Protein AF-A0A535KB10-F1 (afdb_monomer_lite)

Secondary structure (DSSP, 8-state):
-HHHHH--HHHHHHHHHHHHHHHHHHGGGPPTT--HHHHHHHHHHHHHHHHHHHHHHHHHHS------TT-------TTHHHHHHHHHHS-HHHHHHHIIIIIS---HHHHHHHHTS-HHHHHHHH--

Foldseek 3Di:
DLCLLQVDPVLSVVLLVVLVVVCVVCVVVDDPPDDPVLVSLLSSLVSSVVSVVVVVVVVVVDPDDPPPPDPDPDDDDPDPVVVSVVLVPDDSLLSQLCCVCVVVVDDLVSSCSSSVHDSVVSVVSPVD

Structure (mmCIF, N/CA/C/O backbone):
data_AF-A0A535KB10-F1
#
_entry.id   AF-A0A535KB10-F1
#
loop_
_atom_site.group_PDB
_atom_site.id
_atom_site.type_symbol
_atom_site.label_atom_id
_atom_site.label_alt_id
_atom_site.label_comp_id
_atom_site.label_asym_id
_atom_site.label_entity_id
_atom_site.label_seq_id
_atom_site.pdbx_PDB_ins_code
_atom_site.Cartn_x
_atom_site.Cartn_y
_atom_site.Cartn_z
_atom_site.occupancy
_atom_site.B_iso_or_equiv
_atom_site.auth_seq_id
_atom_site.auth_comp_id
_atom_site.auth_asym_id
_atom_site.auth_atom_id
_atom_site.pdbx_PDB_model_num
ATOM 1 N N . LEU A 1 1 ? 1.785 -7.940 0.026 1.00 88.12 1 LEU A N 1
ATOM 2 C CA . LEU A 1 1 ? 1.943 -6.496 -0.274 1.00 88.12 1 LEU A CA 1
ATOM 3 C C . LEU A 1 1 ? 3.403 -6.092 -0.481 1.00 88.12 1 LEU A C 1
ATOM 5 O O . LEU A 1 1 ? 3.790 -5.915 -1.626 1.00 88.12 1 LEU A O 1
ATOM 9 N N . ALA A 1 2 ? 4.218 -5.988 0.580 1.00 91.81 2 ALA A N 1
ATOM 10 C CA . ALA A 1 2 ? 5.568 -5.409 0.505 1.00 91.81 2 ALA A CA 1
ATOM 11 C C . ALA A 1 2 ? 6.488 -6.090 -0.521 1.00 91.81 2 ALA A C 1
ATOM 13 O O . ALA A 1 2 ? 7.094 -5.409 -1.345 1.00 91.81 2 ALA A O 1
ATOM 14 N N . TYR A 1 3 ? 6.504 -7.426 -0.550 1.00 90.44 3 TYR A N 1
ATOM 15 C CA . TYR A 1 3 ? 7.266 -8.188 -1.544 1.00 90.44 3 TYR A CA 1
ATOM 16 C C . TYR A 1 3 ? 6.834 -7.873 -2.987 1.00 90.44 3 TYR A C 1
ATOM 18 O O . TYR A 1 3 ? 7.672 -7.601 -3.840 1.00 90.44 3 TYR A O 1
ATOM 26 N N . GLY A 1 4 ? 5.521 -7.806 -3.240 1.00 87.31 4 GLY A N 1
ATOM 27 C CA . GLY A 1 4 ? 4.971 -7.460 -4.556 1.00 87.31 4 GLY A CA 1
ATOM 28 C C . GLY A 1 4 ? 5.220 -6.007 -4.973 1.00 87.31 4 GLY A C 1
ATOM 29 O O . GLY A 1 4 ? 5.228 -5.710 -6.163 1.00 87.31 4 GLY A O 1
ATOM 30 N N . MET A 1 5 ? 5.445 -5.097 -4.020 1.00 89.06 5 MET A N 1
ATOM 31 C CA . MET A 1 5 ? 5.758 -3.693 -4.297 1.00 89.06 5 MET A CA 1
ATOM 32 C C . MET A 1 5 ? 7.257 -3.467 -4.537 1.00 89.06 5 MET A C 1
ATOM 34 O O . MET A 1 5 ? 7.622 -2.772 -5.489 1.00 89.06 5 MET A O 1
ATOM 38 N N . LEU A 1 6 ? 8.110 -4.040 -3.681 1.00 89.06 6 LEU A N 1
ATOM 39 C CA . LEU A 1 6 ? 9.545 -3.749 -3.618 1.00 89.06 6 LEU A CA 1
ATOM 40 C C . LEU A 1 6 ? 10.416 -4.705 -4.435 1.00 89.06 6 LEU A C 1
ATOM 42 O O . LEU A 1 6 ? 11.508 -4.302 -4.826 1.00 89.06 6 LEU A O 1
ATOM 46 N N . HIS A 1 7 ? 9.944 -5.927 -4.713 1.00 85.31 7 HIS A N 1
ATOM 47 C CA . HIS A 1 7 ? 10.689 -6.964 -5.451 1.00 85.31 7 HIS A CA 1
ATOM 48 C C . HIS A 1 7 ? 12.072 -7.283 -4.871 1.00 85.31 7 HIS A C 1
ATOM 50 O O . HIS A 1 7 ? 12.962 -7.753 -5.570 1.00 85.31 7 HIS A O 1
ATOM 56 N N . ASP A 1 8 ? 12.241 -7.029 -3.580 1.00 86.31 8 ASP A N 1
ATOM 57 C CA . ASP A 1 8 ? 13.456 -7.261 -2.818 1.00 86.31 8 ASP A CA 1
ATOM 58 C C . ASP A 1 8 ? 13.026 -7.811 -1.461 1.00 86.31 8 ASP A C 1
ATOM 60 O O . ASP A 1 8 ? 12.215 -7.191 -0.764 1.00 86.31 8 ASP A O 1
ATOM 64 N N . ARG A 1 9 ? 13.522 -9.004 -1.120 1.00 86.81 9 ARG A N 1
ATOM 65 C CA . ARG A 1 9 ? 13.115 -9.708 0.097 1.00 86.81 9 ARG A CA 1
ATOM 66 C C . ARG A 1 9 ? 13.511 -8.937 1.353 1.00 86.81 9 ARG A C 1
ATOM 68 O O . ARG A 1 9 ? 12.665 -8.761 2.222 1.00 86.81 9 ARG A O 1
ATOM 75 N N . GLN A 1 10 ? 14.752 -8.462 1.429 1.00 89.06 10 GLN A N 1
ATOM 76 C CA . GLN A 1 10 ? 15.259 -7.760 2.610 1.00 89.06 10 GLN A CA 1
ATOM 77 C C . GLN A 1 10 ? 14.519 -6.439 2.798 1.00 89.06 10 GLN A C 1
ATOM 79 O O . GLN A 1 10 ? 13.970 -6.176 3.862 1.00 89.06 10 GLN A O 1
ATOM 84 N N . ALA A 1 11 ? 14.375 -5.658 1.726 1.00 90.06 11 ALA A N 1
ATOM 85 C CA . ALA A 1 11 ? 13.643 -4.400 1.803 1.00 90.06 11 ALA A CA 1
ATOM 86 C C . ALA A 1 11 ? 12.157 -4.596 2.142 1.00 90.06 11 ALA A C 1
ATOM 88 O O . ALA A 1 11 ? 11.555 -3.741 2.794 1.00 90.06 11 ALA A O 1
ATOM 89 N N . ALA A 1 12 ? 11.547 -5.699 1.697 1.00 91.75 12 ALA A N 1
ATOM 90 C CA . ALA A 1 12 ? 10.180 -6.048 2.064 1.00 91.75 12 ALA A CA 1
ATOM 91 C C . ALA A 1 12 ? 10.051 -6.422 3.544 1.00 91.75 12 ALA A C 1
ATOM 93 O O . ALA A 1 12 ? 9.107 -5.966 4.189 1.00 91.75 12 ALA A O 1
ATOM 94 N N . GLU A 1 13 ? 10.979 -7.214 4.078 1.00 94.31 13 GLU A N 1
ATOM 95 C CA . GLU A 1 13 ? 11.028 -7.573 5.499 1.00 94.31 13 GLU A CA 1
ATOM 96 C C . GLU A 1 13 ? 11.205 -6.325 6.369 1.00 94.31 13 GLU A C 1
ATOM 98 O O . GLU A 1 13 ? 10.390 -6.093 7.264 1.00 94.31 13 GLU A O 1
ATOM 103 N N . ASP A 1 14 ? 12.167 -5.464 6.038 1.00 94.81 14 ASP A N 1
ATOM 104 C CA . ASP A 1 14 ? 12.413 -4.203 6.746 1.00 94.81 14 ASP A CA 1
ATOM 105 C C . ASP A 1 14 ? 11.188 -3.281 6.704 1.00 94.81 14 ASP A C 1
ATOM 107 O O . ASP A 1 14 ? 10.789 -2.693 7.713 1.00 94.81 14 ASP A O 1
ATOM 111 N N . ALA A 1 15 ? 10.540 -3.170 5.538 1.00 94.38 15 ALA A N 1
ATOM 112 C CA . ALA A 1 15 ? 9.341 -2.354 5.390 1.00 94.38 15 ALA A CA 1
ATOM 113 C C . ALA A 1 15 ? 8.180 -2.868 6.255 1.00 94.38 15 ALA A C 1
ATOM 115 O O . ALA A 1 15 ? 7.447 -2.066 6.834 1.00 94.38 15 ALA A O 1
ATOM 116 N N . VAL A 1 16 ? 8.003 -4.188 6.358 1.00 96.19 16 VAL A N 1
ATOM 117 C CA . VAL A 1 16 ? 6.966 -4.783 7.212 1.00 96.19 16 VAL A CA 1
ATOM 118 C C . VAL A 1 16 ? 7.301 -4.604 8.691 1.00 96.19 16 VAL A C 1
ATOM 120 O O . VAL A 1 16 ? 6.405 -4.261 9.460 1.00 96.19 16 VAL A O 1
ATOM 123 N N . GLN A 1 17 ? 8.563 -4.769 9.092 1.00 97.31 17 GLN A N 1
ATOM 124 C CA . GLN A 1 17 ? 8.995 -4.568 10.478 1.00 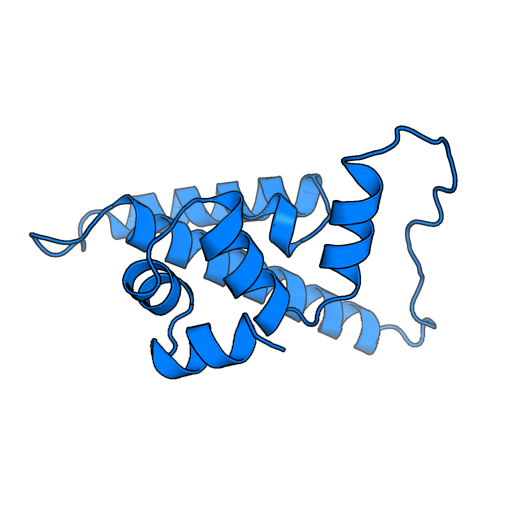97.31 17 GLN A CA 1
ATOM 125 C C . GLN A 1 17 ? 8.757 -3.124 10.937 1.00 97.31 17 GLN A C 1
ATOM 127 O O . GLN A 1 17 ? 8.089 -2.887 11.946 1.00 97.31 17 GLN A O 1
ATOM 132 N N . GLU A 1 18 ? 9.213 -2.141 10.158 1.00 97.12 18 GLU A N 1
ATOM 133 C CA . GLU A 1 18 ? 9.001 -0.725 10.471 1.00 97.12 18 GLU A CA 1
ATOM 134 C C . GLU A 1 18 ? 7.503 -0.368 10.469 1.00 97.12 18 GLU A C 1
ATOM 136 O O . GLU A 1 18 ? 7.026 0.374 11.335 1.00 97.12 18 GLU A O 1
ATOM 141 N N . ALA A 1 19 ? 6.727 -0.931 9.535 1.00 96.75 19 ALA A N 1
ATOM 142 C CA . ALA A 1 19 ? 5.278 -0.761 9.512 1.00 96.75 19 ALA A CA 1
ATOM 143 C C . ALA A 1 19 ? 4.603 -1.348 10.761 1.00 96.75 19 ALA A C 1
ATOM 145 O O . ALA A 1 19 ? 3.724 -0.696 11.324 1.00 96.75 19 ALA A O 1
ATOM 146 N N . ALA A 1 20 ? 5.025 -2.522 11.233 1.00 97.12 20 ALA A N 1
ATOM 147 C CA . ALA A 1 20 ? 4.500 -3.150 12.444 1.00 97.12 20 ALA A CA 1
ATOM 148 C C . ALA A 1 20 ? 4.770 -2.296 13.692 1.00 97.12 20 ALA A C 1
ATOM 150 O O . ALA A 1 20 ? 3.850 -2.024 14.464 1.00 97.12 20 ALA A O 1
ATOM 151 N N . ILE A 1 21 ? 5.989 -1.771 13.847 1.00 97.31 21 ILE A N 1
ATOM 152 C CA . ILE A 1 21 ? 6.345 -0.874 14.960 1.00 97.31 21 ILE A CA 1
ATOM 153 C C . ILE A 1 21 ? 5.521 0.423 14.907 1.00 97.31 21 ILE A C 1
ATOM 155 O O . ILE A 1 21 ? 5.071 0.948 15.932 1.00 97.31 21 ILE A O 1
ATOM 159 N N . ARG A 1 22 ? 5.299 0.981 13.711 1.00 95.69 22 ARG A N 1
ATOM 160 C CA . ARG A 1 22 ? 4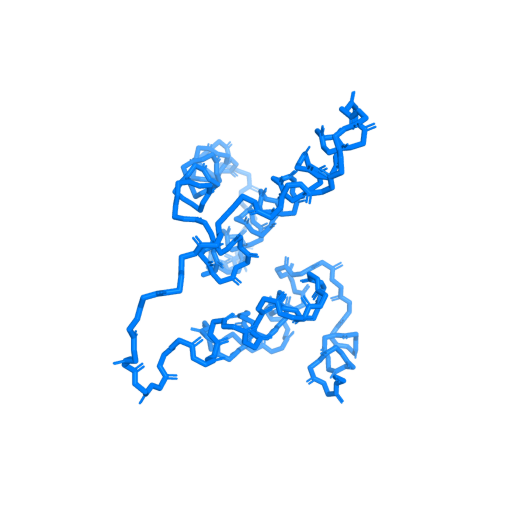.433 2.160 13.527 1.00 95.69 22 ARG A CA 1
ATOM 161 C C . ARG A 1 22 ? 2.974 1.861 13.838 1.00 95.69 22 ARG A C 1
ATOM 163 O O . ARG A 1 22 ? 2.322 2.702 14.454 1.00 95.69 22 ARG A O 1
ATOM 170 N N . ALA A 1 23 ? 2.476 0.704 13.420 1.00 95.75 23 ALA A N 1
ATOM 171 C CA . ALA A 1 23 ? 1.118 0.266 13.698 1.00 95.75 23 ALA A CA 1
ATOM 172 C C . ALA A 1 23 ? 0.904 0.114 15.205 1.00 95.75 23 ALA A C 1
ATOM 174 O O . ALA A 1 23 ? -0.017 0.723 15.739 1.00 95.75 23 ALA A O 1
ATOM 175 N N . TRP A 1 24 ? 1.815 -0.567 15.905 1.00 95.75 24 TRP A N 1
ATOM 176 C CA . TRP A 1 24 ? 1.765 -0.719 17.360 1.00 95.75 24 TRP A CA 1
ATOM 177 C C . TRP A 1 24 ? 1.660 0.629 18.087 1.00 95.75 24 TRP A C 1
ATOM 179 O O . TRP A 1 24 ? 0.769 0.834 18.905 1.00 95.75 24 TRP A O 1
ATOM 189 N N . ARG A 1 25 ? 2.498 1.608 17.715 1.00 94.69 25 ARG A N 1
ATOM 190 C CA . ARG A 1 25 ? 2.454 2.966 18.294 1.00 94.69 25 ARG A CA 1
ATOM 191 C C . ARG A 1 25 ? 1.157 3.725 18.002 1.00 94.69 25 ARG A C 1
ATOM 193 O O . ARG A 1 25 ? 0.788 4.614 18.762 1.00 94.69 25 ARG A O 1
ATOM 200 N N . LYS A 1 26 ? 0.489 3.421 16.888 1.00 92.75 26 LYS A N 1
ATOM 201 C CA . LYS A 1 26 ? -0.762 4.069 16.468 1.00 92.75 26 LYS A CA 1
ATOM 202 C C . LYS A 1 26 ? -2.012 3.319 16.918 1.00 92.75 26 LYS A C 1
ATOM 204 O O . LYS A 1 26 ? -3.103 3.852 16.732 1.00 92.75 26 LYS A O 1
ATOM 209 N N . LEU A 1 27 ? -1.865 2.131 17.502 1.00 91.88 27 LEU A N 1
ATOM 210 C CA . LEU A 1 27 ? -2.979 1.258 17.863 1.00 91.88 27 LEU A CA 1
ATOM 211 C C . LEU A 1 27 ? -3.958 1.954 18.821 1.00 91.88 27 LEU A C 1
ATOM 213 O O . LEU A 1 27 ? -5.163 1.893 18.617 1.00 91.88 27 LEU A O 1
ATOM 217 N N . ASN A 1 28 ? -3.440 2.729 19.779 1.00 90.19 28 ASN A N 1
ATOM 218 C CA . ASN A 1 28 ? -4.251 3.490 20.740 1.00 90.19 28 ASN A CA 1
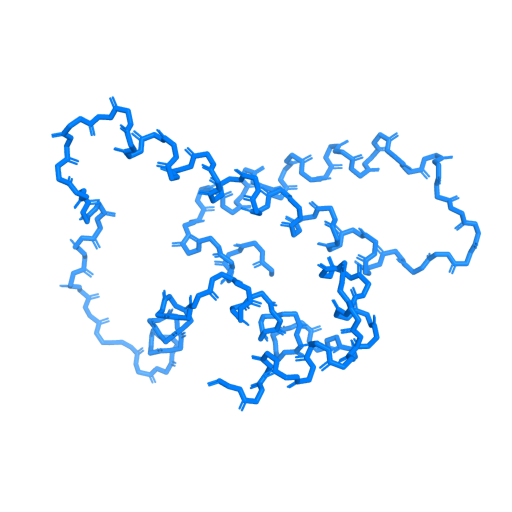ATOM 219 C C . ASN A 1 28 ? -5.032 4.662 20.115 1.00 90.19 28 ASN A C 1
ATOM 221 O O . ASN A 1 28 ? -5.902 5.229 20.764 1.00 90.19 28 ASN A O 1
ATOM 225 N N . ASN A 1 29 ? -4.731 5.025 18.866 1.00 89.81 29 ASN A N 1
ATOM 226 C CA . ASN A 1 29 ? -5.400 6.100 18.132 1.00 89.81 29 ASN A CA 1
ATOM 227 C C . ASN A 1 29 ? -6.389 5.562 17.084 1.00 89.81 29 ASN A C 1
ATOM 229 O O . ASN A 1 29 ? -6.879 6.337 16.256 1.00 89.81 29 ASN A O 1
ATOM 233 N N . LEU A 1 30 ? -6.657 4.248 17.063 1.00 90.62 30 LEU A N 1
ATOM 234 C CA . LEU A 1 30 ? -7.646 3.680 16.153 1.00 90.62 30 LEU A CA 1
ATOM 235 C C . LEU A 1 30 ? -9.044 4.179 16.510 1.00 90.62 30 LEU A C 1
ATOM 237 O O . LEU A 1 30 ? -9.488 4.093 17.653 1.00 90.62 30 LEU A O 1
ATOM 241 N N . ARG A 1 31 ? -9.762 4.669 15.499 1.00 89.62 31 ARG A N 1
ATOM 242 C CA . ARG A 1 31 ? -11.161 5.060 15.661 1.00 89.62 31 ARG A CA 1
ATOM 243 C C . ARG A 1 31 ? -12.042 3.807 15.696 1.00 89.62 31 ARG A C 1
ATOM 245 O O . ARG A 1 31 ? -11.795 2.895 14.897 1.00 89.62 31 ARG A O 1
ATOM 252 N N . PRO A 1 32 ? -13.085 3.768 16.542 1.00 88.94 32 PRO A N 1
ATOM 253 C CA . PRO A 1 32 ? -14.092 2.712 16.492 1.00 88.94 32 PRO A CA 1
ATOM 254 C C . PRO A 1 32 ? -14.663 2.556 15.076 1.00 88.94 32 PRO A C 1
ATOM 256 O O . PRO A 1 32 ? -14.914 3.554 14.402 1.00 88.94 32 PRO A O 1
ATOM 259 N N . GLY A 1 33 ? -14.834 1.313 14.619 1.00 88.12 33 GLY A N 1
ATOM 260 C CA . GLY A 1 33 ? -15.317 1.004 13.265 1.00 88.12 33 GLY A CA 1
ATOM 261 C C . GLY A 1 33 ? -14.255 1.060 12.159 1.00 88.12 33 GLY A C 1
ATOM 262 O O . GLY A 1 33 ? -14.601 0.958 10.988 1.00 88.12 33 GLY A O 1
ATOM 263 N N . THR A 1 34 ? -12.970 1.227 12.493 1.00 88.06 34 THR A N 1
ATOM 264 C CA . THR A 1 34 ? -11.888 1.118 11.502 1.00 88.06 34 THR A CA 1
ATOM 265 C C . THR A 1 34 ? -11.581 -0.350 11.212 1.00 88.06 34 THR A C 1
ATOM 267 O O . THR A 1 34 ? -11.202 -1.092 12.118 1.00 88.06 34 THR A O 1
ATOM 270 N N . GLU A 1 35 ? -11.642 -0.739 9.941 1.00 89.62 35 GLU A N 1
ATOM 271 C CA . GLU A 1 35 ? -11.187 -2.054 9.490 1.00 89.62 35 GLU A CA 1
ATOM 272 C C . GLU A 1 35 ? -9.666 -2.193 9.651 1.00 89.62 35 GLU A C 1
ATOM 274 O O . GLU A 1 35 ? -8.871 -1.448 9.065 1.00 89.62 35 GLU A O 1
ATOM 279 N N . MET A 1 36 ? -9.241 -3.166 10.461 1.00 90.44 36 MET A N 1
ATOM 280 C CA . MET A 1 36 ? -7.839 -3.310 10.870 1.00 90.44 36 MET A CA 1
ATOM 281 C C . MET A 1 36 ? -6.922 -3.676 9.697 1.00 90.44 36 MET A C 1
ATOM 283 O O . MET A 1 36 ? -5.791 -3.189 9.613 1.00 90.44 36 MET A O 1
ATOM 287 N N . ARG A 1 37 ? -7.405 -4.517 8.775 1.00 90.62 37 ARG A N 1
ATOM 288 C CA . ARG A 1 37 ? -6.616 -5.017 7.642 1.00 90.62 37 ARG A CA 1
ATOM 289 C C . ARG A 1 37 ? -6.262 -3.899 6.644 1.00 90.62 37 ARG A C 1
ATOM 291 O O . ARG A 1 37 ? -5.063 -3.697 6.433 1.00 90.62 37 ARG A O 1
ATOM 298 N N . PRO A 1 38 ? -7.210 -3.122 6.085 1.00 89.56 38 PRO A N 1
ATOM 299 C CA . PRO A 1 38 ? -6.897 -1.969 5.233 1.00 89.56 38 PRO A CA 1
ATOM 300 C C . PRO A 1 38 ? -6.047 -0.923 5.947 1.00 89.56 38 PRO A C 1
ATOM 302 O O . PRO A 1 38 ? -5.094 -0.392 5.378 1.00 89.56 38 PRO A O 1
ATOM 305 N N . TRP A 1 39 ? -6.337 -0.657 7.221 1.00 93.56 39 TRP A N 1
ATOM 306 C CA . TRP A 1 39 ? -5.562 0.294 8.009 1.00 93.56 39 TRP A CA 1
ATOM 307 C C . TRP A 1 39 ? -4.082 -0.102 8.096 1.00 93.56 39 TRP A C 1
ATOM 309 O O . TRP A 1 39 ? -3.201 0.708 7.794 1.00 93.56 39 TRP A O 1
ATOM 319 N N . PHE A 1 40 ? -3.796 -1.359 8.441 1.00 95.31 40 PHE A N 1
ATOM 320 C CA . PHE A 1 40 ? -2.425 -1.849 8.530 1.00 95.31 40 PHE A CA 1
ATOM 321 C C . PHE A 1 40 ? -1.740 -1.896 7.158 1.00 95.31 40 PHE A C 1
ATOM 323 O O . PHE A 1 40 ? -0.597 -1.450 7.019 1.00 95.31 40 PHE A O 1
ATOM 330 N N . LEU A 1 41 ? -2.444 -2.362 6.122 1.00 95.00 41 LEU A N 1
ATOM 331 C CA . LEU A 1 41 ? -1.919 -2.384 4.755 1.00 95.00 41 LEU A CA 1
ATOM 332 C C . LEU A 1 41 ? -1.596 -0.975 4.241 1.00 95.00 41 LEU A C 1
ATOM 334 O O . LEU A 1 41 ? -0.594 -0.813 3.548 1.00 95.00 41 LEU A O 1
ATOM 338 N N . GLY A 1 42 ? -2.347 0.052 4.649 1.00 94.12 42 GLY A N 1
ATOM 339 C CA . GLY A 1 42 ? -2.018 1.458 4.396 1.00 94.12 42 GLY A CA 1
ATOM 340 C C . GLY A 1 42 ? -0.675 1.878 4.997 1.00 94.12 42 GLY A C 1
ATOM 341 O O . GLY A 1 42 ? 0.106 2.592 4.362 1.00 94.12 42 GLY A O 1
ATOM 342 N N . ILE A 1 43 ? -0.352 1.408 6.203 1.00 95.94 43 ILE A N 1
ATOM 343 C CA . ILE A 1 43 ? 0.943 1.680 6.845 1.00 95.94 43 ILE A CA 1
ATOM 344 C C . ILE A 1 43 ? 2.073 0.981 6.077 1.00 95.94 43 ILE A C 1
ATOM 346 O O . ILE A 1 43 ? 3.083 1.617 5.769 1.00 95.94 43 ILE A O 1
ATOM 350 N N . VAL A 1 44 ? 1.884 -0.289 5.707 1.00 97.06 44 VAL A N 1
ATOM 351 C CA . VAL A 1 44 ? 2.858 -1.062 4.916 1.00 97.06 44 VAL A CA 1
ATOM 352 C C . VAL A 1 44 ? 3.086 -0.426 3.539 1.00 97.06 44 VAL A C 1
ATOM 354 O O . VAL A 1 44 ? 4.233 -0.235 3.135 1.00 97.06 44 VAL A O 1
ATOM 357 N N . ALA A 1 45 ? 2.018 -0.040 2.836 1.00 93.25 45 ALA A N 1
ATOM 358 C CA . ALA A 1 45 ? 2.077 0.635 1.540 1.00 93.25 45 ALA A CA 1
ATOM 359 C C . ALA A 1 45 ? 2.875 1.946 1.620 1.00 93.25 45 ALA A C 1
ATOM 361 O O . ALA A 1 45 ? 3.784 2.188 0.823 1.00 93.25 45 ALA A O 1
ATOM 362 N N . ASN A 1 46 ? 2.610 2.766 2.641 1.00 94.31 46 ASN A N 1
ATOM 363 C CA . ASN A 1 46 ? 3.353 4.002 2.888 1.00 94.31 46 ASN A CA 1
ATOM 364 C C . ASN A 1 46 ? 4.845 3.763 3.141 1.00 94.31 46 ASN A C 1
ATOM 366 O O . ASN A 1 46 ? 5.682 4.525 2.639 1.00 94.31 46 ASN A O 1
ATOM 370 N N . GLN A 1 47 ? 5.186 2.706 3.881 1.00 95.75 47 GLN A N 1
ATOM 371 C CA . GLN A 1 47 ? 6.579 2.340 4.104 1.00 95.75 47 GLN A CA 1
ATOM 372 C C . GLN A 1 47 ? 7.246 1.901 2.795 1.00 95.75 47 GLN A C 1
ATOM 374 O O . GLN A 1 47 ? 8.319 2.399 2.468 1.00 95.75 47 GLN A O 1
ATOM 379 N N . CYS A 1 48 ? 6.567 1.093 1.977 1.00 91.94 48 CYS A N 1
ATOM 380 C CA . CYS A 1 48 ? 7.071 0.681 0.666 1.00 91.94 48 CYS A CA 1
ATOM 381 C C . CYS A 1 48 ? 7.327 1.882 -0.260 1.00 91.94 48 CYS A C 1
ATOM 383 O O . CYS A 1 48 ? 8.396 1.975 -0.863 1.00 91.94 48 CYS A O 1
ATOM 385 N N . ARG A 1 49 ? 6.399 2.848 -0.339 1.00 91.69 49 ARG A N 1
ATOM 386 C CA . ARG A 1 49 ? 6.595 4.087 -1.123 1.00 91.69 49 ARG A CA 1
ATOM 387 C C . ARG A 1 49 ? 7.792 4.900 -0.627 1.00 91.69 49 ARG A C 1
ATOM 389 O O . ARG A 1 49 ? 8.510 5.494 -1.429 1.00 91.69 49 ARG A O 1
ATOM 396 N N . THR A 1 50 ? 8.006 4.938 0.687 1.00 91.56 50 THR A N 1
ATOM 397 C CA . THR A 1 50 ? 9.143 5.641 1.298 1.00 91.56 50 THR A CA 1
ATOM 398 C C . THR A 1 50 ? 10.465 4.961 0.946 1.00 91.56 50 THR A C 1
ATOM 400 O O . THR A 1 50 ? 11.387 5.646 0.506 1.00 91.56 50 THR A O 1
ATOM 403 N N . THR A 1 51 ? 10.532 3.629 1.018 1.00 89.69 51 THR A N 1
ATOM 404 C CA . THR A 1 51 ? 11.698 2.842 0.591 1.00 89.69 51 THR A CA 1
ATOM 405 C C . THR A 1 51 ? 12.014 3.047 -0.895 1.00 89.69 51 THR A C 1
ATOM 407 O O . THR A 1 51 ? 13.168 3.283 -1.250 1.00 89.69 51 THR A O 1
ATOM 410 N N . MET A 1 52 ? 11.001 3.038 -1.773 1.00 86.06 52 MET A N 1
ATOM 411 C CA . MET A 1 52 ? 11.191 3.302 -3.209 1.00 86.06 52 MET A CA 1
ATOM 412 C C . MET A 1 52 ? 11.734 4.712 -3.477 1.00 86.06 52 MET A C 1
ATOM 414 O O . MET A 1 52 ? 12.675 4.867 -4.253 1.00 86.06 52 MET A O 1
ATOM 418 N N . ARG A 1 53 ? 11.187 5.738 -2.806 1.00 82.94 53 ARG A N 1
ATOM 419 C CA . ARG A 1 53 ? 11.689 7.118 -2.914 1.00 82.94 53 ARG A CA 1
ATOM 420 C C . ARG A 1 53 ? 13.132 7.240 -2.421 1.00 82.94 53 ARG A C 1
ATOM 422 O O . ARG A 1 53 ? 13.927 7.910 -3.066 1.00 82.94 53 ARG A O 1
ATOM 429 N N . GLY A 1 54 ? 13.487 6.581 -1.316 1.00 79.06 54 GLY A N 1
ATOM 430 C CA . GLY A 1 54 ? 14.859 6.562 -0.798 1.00 79.06 54 GLY A CA 1
ATOM 431 C C . GLY A 1 54 ? 15.867 5.990 -1.800 1.00 79.06 54 GLY A C 1
ATOM 432 O O . GLY A 1 54 ? 16.913 6.597 -2.017 1.00 79.06 54 GLY A O 1
ATOM 433 N N . ARG A 1 55 ? 15.513 4.886 -2.475 1.00 73.06 55 ARG A N 1
ATOM 434 C CA . ARG A 1 55 ? 16.337 4.272 -3.534 1.00 73.06 55 ARG A CA 1
ATOM 435 C C . ARG A 1 55 ? 16.551 5.195 -4.733 1.00 73.06 55 ARG A C 1
ATOM 437 O O . ARG A 1 55 ? 17.657 5.276 -5.255 1.00 73.06 55 ARG A O 1
ATOM 444 N N . TRP A 1 56 ? 15.513 5.917 -5.155 1.00 60.59 56 TRP A N 1
ATOM 445 C CA . TRP A 1 56 ? 15.638 6.906 -6.229 1.00 60.59 56 TRP A CA 1
ATOM 446 C C . TRP A 1 56 ? 16.676 7.987 -5.886 1.00 60.59 56 TRP A C 1
ATOM 448 O O . TRP A 1 56 ? 17.561 8.281 -6.686 1.00 60.59 56 TRP A O 1
ATOM 458 N N . TRP A 1 57 ? 16.625 8.533 -4.667 1.00 56.84 57 TRP A N 1
ATOM 459 C CA . TRP A 1 57 ? 17.572 9.562 -4.230 1.00 56.84 57 TRP A CA 1
ATOM 460 C C . TRP A 1 57 ? 18.999 9.044 -4.028 1.00 56.84 57 TRP A C 1
ATOM 462 O O . TRP A 1 57 ? 19.938 9.811 -4.232 1.00 56.84 57 TRP A O 1
ATOM 472 N N . SER A 1 58 ? 19.194 7.775 -3.648 1.00 60.22 58 SER A N 1
ATOM 473 C CA . SER A 1 58 ? 20.540 7.190 -3.577 1.00 60.22 58 SER A CA 1
ATOM 474 C C . SER A 1 58 ? 21.169 7.013 -4.958 1.00 60.22 58 SER A C 1
ATOM 476 O O . SER A 1 58 ? 22.366 7.236 -5.094 1.00 60.22 58 SER A O 1
ATOM 478 N N . VAL A 1 59 ? 20.368 6.676 -5.979 1.00 58.84 59 VAL A N 1
ATOM 479 C CA . VAL A 1 59 ? 20.835 6.597 -7.374 1.00 58.84 59 VAL A CA 1
ATOM 480 C C . VAL A 1 59 ? 21.193 7.983 -7.906 1.00 58.84 59 VAL A C 1
ATOM 482 O O . VAL A 1 59 ? 22.215 8.121 -8.550 1.00 58.84 59 VAL A O 1
ATOM 485 N N . LEU A 1 60 ? 20.416 9.024 -7.589 1.00 58.56 60 LEU A N 1
ATOM 486 C CA . LEU A 1 60 ? 20.697 10.387 -8.063 1.00 58.56 60 LEU A CA 1
ATOM 487 C C . LEU A 1 60 ? 21.948 11.029 -7.423 1.00 58.56 60 LEU A C 1
ATOM 489 O O . LEU A 1 60 ? 22.497 11.981 -7.964 1.00 58.56 60 LEU A O 1
ATOM 493 N N . ARG A 1 61 ? 22.352 10.570 -6.230 1.00 57.31 61 ARG A N 1
ATOM 494 C CA . ARG A 1 61 ? 23.505 11.107 -5.476 1.00 57.31 61 ARG A CA 1
ATOM 495 C C . ARG A 1 61 ? 24.838 10.472 -5.855 1.00 57.31 61 ARG A C 1
ATOM 497 O O . ARG A 1 61 ? 25.881 11.004 -5.489 1.00 57.31 61 ARG A O 1
ATOM 504 N N . LEU A 1 62 ? 24.803 9.335 -6.532 1.00 52.69 62 LEU A N 1
ATOM 505 C CA . LEU A 1 62 ? 25.970 8.716 -7.129 1.00 52.69 62 LEU A CA 1
ATOM 506 C C . LEU A 1 62 ? 25.893 9.042 -8.623 1.00 52.69 62 LEU A C 1
ATOM 508 O O . LEU A 1 62 ? 24.912 8.671 -9.252 1.00 52.69 62 LEU A O 1
ATOM 512 N N . ASP A 1 63 ? 26.926 9.637 -9.225 1.00 49.72 63 ASP A N 1
ATOM 513 C CA . ASP A 1 63 ? 27.122 9.642 -10.696 1.00 49.72 63 ASP A CA 1
ATOM 514 C C . ASP A 1 63 ? 27.385 8.212 -11.234 1.00 49.72 63 ASP A C 1
ATOM 516 O O . ASP A 1 63 ? 28.139 7.976 -12.176 1.00 49.72 63 ASP A O 1
ATOM 520 N N . ALA A 1 64 ? 26.801 7.204 -10.590 1.00 46.72 64 ALA A N 1
ATOM 521 C CA . ALA A 1 64 ? 26.818 5.841 -11.043 1.00 46.72 64 ALA A CA 1
ATOM 522 C C . ALA A 1 64 ? 25.721 5.711 -12.108 1.00 46.72 64 ALA A C 1
ATOM 524 O O . ALA A 1 64 ? 24.564 6.048 -11.824 1.00 46.72 64 ALA A O 1
ATOM 525 N N . PRO A 1 65 ? 26.025 5.185 -13.313 1.00 42.75 65 PRO A N 1
ATOM 526 C CA . PRO A 1 65 ? 24.964 4.713 -14.195 1.00 42.75 65 PRO A CA 1
ATOM 527 C C . PRO A 1 65 ? 24.066 3.781 -13.377 1.00 42.75 65 PRO A C 1
ATOM 529 O O . PRO A 1 65 ? 24.591 3.123 -12.471 1.00 42.75 65 PRO A O 1
ATOM 532 N N . PRO A 1 66 ? 22.746 3.730 -13.639 1.00 48.66 66 PRO A N 1
ATOM 533 C CA . PRO A 1 66 ? 21.840 2.899 -12.863 1.00 48.66 66 PRO A CA 1
ATOM 534 C C . PRO A 1 66 ? 22.416 1.490 -12.846 1.00 48.66 66 PRO A C 1
ATOM 536 O O . PRO A 1 66 ? 22.394 0.786 -13.855 1.00 48.66 66 PRO A O 1
ATOM 539 N N . SER A 1 67 ? 23.003 1.100 -11.715 1.00 44.72 67 SER A N 1
ATOM 540 C CA . SER A 1 67 ? 23.473 -0.251 -11.552 1.00 44.72 67 SER A CA 1
ATOM 541 C C . SER A 1 67 ? 22.195 -1.062 -11.508 1.00 44.72 67 SER A C 1
ATOM 543 O O . SER A 1 67 ? 21.391 -0.987 -10.578 1.00 44.72 67 SER A O 1
ATOM 545 N N . SER A 1 68 ? 21.966 -1.806 -12.579 1.00 47.50 68 SER A N 1
ATOM 546 C CA . SER A 1 68 ? 21.151 -3.007 -12.582 1.00 47.50 68 SER A CA 1
ATOM 547 C C . SER A 1 68 ? 21.784 -3.985 -11.587 1.00 47.50 68 SER A C 1
ATOM 549 O O . SER A 1 68 ? 22.425 -4.965 -11.963 1.00 47.50 68 SER A O 1
ATOM 551 N N . ALA A 1 69 ? 21.705 -3.662 -10.298 1.00 38.84 69 ALA A N 1
ATOM 552 C CA . ALA A 1 69 ? 22.127 -4.515 -9.213 1.00 38.84 69 ALA A CA 1
ATOM 553 C C . ALA A 1 69 ? 21.108 -5.655 -9.150 1.00 38.84 69 ALA A C 1
ATOM 555 O O . ALA A 1 69 ? 20.051 -5.534 -8.532 1.00 38.84 69 ALA A O 1
ATOM 556 N N . GLY A 1 70 ? 21.415 -6.716 -9.901 1.00 37.41 70 GLY A N 1
ATOM 557 C CA . GLY A 1 70 ? 20.643 -7.950 -9.976 1.00 37.41 70 GLY A CA 1
ATOM 558 C C . GLY A 1 70 ? 20.430 -8.500 -11.387 1.00 37.41 70 GLY A C 1
ATOM 559 O O . GLY A 1 70 ? 19.307 -8.868 -11.718 1.00 37.41 70 GLY A O 1
ATOM 560 N N . PHE A 1 71 ? 21.474 -8.587 -12.219 1.00 48.12 71 PHE A N 1
ATOM 561 C CA . PHE A 1 71 ? 21.513 -9.621 -13.258 1.00 48.12 71 PHE A CA 1
ATOM 562 C C . PHE A 1 71 ? 21.705 -10.978 -12.566 1.00 48.12 71 PHE A C 1
ATOM 564 O O . PHE A 1 71 ? 22.820 -11.352 -12.221 1.00 48.12 71 PHE A O 1
ATOM 571 N N . GLY A 1 72 ? 20.601 -11.681 -12.326 1.00 34.41 72 GLY A N 1
ATOM 572 C CA . GLY A 1 72 ? 20.572 -13.107 -12.015 1.00 34.41 72 GLY A CA 1
ATOM 573 C C . GLY A 1 72 ? 19.725 -13.778 -13.083 1.00 34.41 72 GLY A C 1
ATOM 574 O O . GLY A 1 72 ? 18.504 -13.825 -12.968 1.00 34.41 72 GLY A O 1
ATOM 575 N N . PHE A 1 73 ? 20.372 -14.180 -14.173 1.00 45.12 73 PHE A N 1
ATOM 576 C CA . PHE A 1 73 ? 19.768 -14.968 -15.238 1.00 45.12 73 PHE A CA 1
ATOM 577 C C . PHE A 1 73 ? 20.007 -16.435 -14.882 1.00 45.12 73 PHE A C 1
ATOM 579 O O . PHE A 1 73 ? 20.939 -17.035 -15.394 1.00 45.12 73 PHE A O 1
ATOM 586 N N . GLU A 1 74 ? 19.221 -16.984 -13.956 1.00 38.69 74 GLU A N 1
ATOM 587 C CA . GLU A 1 74 ? 19.223 -18.421 -13.672 1.00 38.69 74 GLU A CA 1
ATOM 588 C C . GLU A 1 74 ? 17.792 -18.937 -13.462 1.00 38.69 74 GLU A C 1
ATOM 590 O O . GLU A 1 74 ? 17.084 -18.568 -12.528 1.00 38.69 74 GLU A O 1
ATOM 595 N N . ASP A 1 75 ? 17.439 -19.790 -14.419 1.00 38.44 75 ASP A N 1
ATOM 596 C CA . ASP A 1 75 ? 16.468 -20.874 -14.461 1.00 38.44 75 ASP A CA 1
ATOM 597 C C . ASP A 1 75 ? 14.945 -20.668 -14.435 1.00 38.44 75 ASP A C 1
ATOM 599 O O . ASP A 1 75 ? 14.297 -20.137 -13.534 1.00 38.44 75 ASP A O 1
ATOM 603 N N . GLN A 1 76 ? 14.380 -21.234 -15.502 1.00 47.59 76 GLN A N 1
ATOM 604 C CA . GLN A 1 76 ? 12.985 -21.461 -15.817 1.00 47.59 76 GLN A CA 1
ATOM 605 C C . GLN A 1 76 ? 12.267 -22.251 -14.714 1.00 47.59 76 GLN A C 1
ATOM 607 O O . GLN A 1 76 ? 12.478 -23.451 -14.564 1.00 47.59 76 GLN A O 1
ATOM 612 N N . ILE A 1 77 ? 11.300 -21.615 -14.047 1.00 41.19 77 ILE A N 1
ATOM 613 C CA . ILE A 1 77 ? 10.122 -22.301 -13.494 1.00 41.19 77 ILE A CA 1
ATOM 614 C C . ILE A 1 77 ? 8.877 -21.501 -13.904 1.00 41.19 77 ILE A C 1
ATOM 616 O O . ILE A 1 77 ? 8.591 -20.403 -13.419 1.00 41.19 77 ILE A O 1
ATOM 620 N N . ALA A 1 78 ? 8.170 -22.059 -14.883 1.00 51.69 78 ALA A N 1
ATOM 621 C CA . ALA A 1 78 ? 7.151 -21.412 -15.695 1.00 51.69 78 ALA A CA 1
ATOM 622 C C . ALA A 1 78 ? 5.800 -21.289 -14.973 1.00 51.69 78 ALA A C 1
ATOM 624 O O . ALA A 1 78 ? 4.940 -22.150 -15.116 1.00 51.69 78 ALA A O 1
ATOM 625 N N . THR A 1 79 ? 5.619 -20.225 -14.183 1.00 56.88 79 THR A N 1
ATOM 626 C CA . THR A 1 79 ? 4.343 -19.469 -14.044 1.00 56.88 79 THR A CA 1
ATOM 627 C C . THR A 1 79 ? 4.514 -18.263 -13.115 1.00 56.88 79 THR A C 1
ATOM 629 O O . THR A 1 79 ? 3.955 -17.198 -13.361 1.00 56.88 79 THR A O 1
ATOM 632 N N . GLY A 1 80 ? 5.301 -18.411 -12.042 1.00 54.88 80 GLY A N 1
ATOM 633 C CA . GLY A 1 80 ? 5.469 -17.374 -11.015 1.00 54.88 80 GLY A CA 1
ATOM 634 C C . GLY A 1 80 ? 6.485 -16.283 -11.366 1.00 54.88 80 GLY A C 1
ATOM 635 O O . GLY A 1 80 ? 6.299 -15.131 -10.970 1.00 54.88 80 GLY A O 1
ATOM 636 N N . GLU A 1 81 ? 7.546 -16.620 -12.107 1.00 57.56 81 GLU A N 1
ATOM 637 C CA . GLU A 1 81 ? 8.603 -15.659 -12.457 1.00 57.56 81 GLU A CA 1
ATOM 638 C C . GLU A 1 81 ? 8.128 -14.652 -13.515 1.00 57.56 81 GLU A C 1
ATOM 640 O O . GLU A 1 81 ? 8.390 -13.458 -13.374 1.00 57.56 81 GLU A O 1
ATOM 645 N N . ASP A 1 82 ? 7.318 -15.086 -14.486 1.00 65.81 82 ASP A N 1
ATOM 646 C CA . ASP A 1 82 ? 6.726 -14.201 -15.501 1.00 65.81 82 ASP A CA 1
ATOM 647 C C . ASP A 1 82 ? 5.882 -13.093 -14.875 1.00 65.81 82 ASP A C 1
ATOM 649 O O . ASP A 1 82 ? 5.981 -11.926 -15.253 1.00 65.81 82 ASP A O 1
ATOM 653 N N . LEU A 1 83 ? 5.093 -13.433 -13.856 1.00 70.19 83 LEU A N 1
ATOM 654 C CA . LEU A 1 83 ? 4.239 -12.466 -13.186 1.00 70.19 83 LEU A CA 1
ATOM 655 C C . LEU A 1 83 ? 5.051 -11.478 -12.336 1.00 70.19 83 LEU A C 1
ATOM 657 O O . LEU A 1 83 ? 4.752 -10.284 -12.323 1.00 70.19 83 LEU A O 1
ATOM 661 N N . ARG A 1 84 ? 6.129 -11.927 -11.679 1.00 71.62 84 ARG A N 1
ATOM 662 C CA . ARG A 1 84 ? 7.051 -11.019 -10.971 1.00 71.62 84 ARG A CA 1
ATOM 663 C C . ARG A 1 84 ? 7.744 -10.071 -11.942 1.00 71.62 84 ARG A C 1
ATOM 665 O O . ARG A 1 84 ? 7.785 -8.868 -11.686 1.00 71.62 84 ARG A O 1
ATOM 672 N N . VAL A 1 85 ? 8.252 -10.591 -13.059 1.00 76.94 85 VAL A N 1
ATOM 673 C CA . VAL A 1 85 ? 8.856 -9.792 -14.134 1.00 76.94 85 VAL A CA 1
ATOM 674 C C . VAL A 1 85 ? 7.844 -8.781 -14.679 1.00 76.94 85 VAL A C 1
ATOM 676 O O . VAL A 1 85 ? 8.178 -7.604 -14.818 1.00 76.94 85 VAL A O 1
ATOM 679 N N . ALA A 1 86 ? 6.603 -9.199 -14.930 1.00 79.94 86 ALA A N 1
ATOM 680 C CA . ALA A 1 86 ? 5.538 -8.326 -15.412 1.00 79.94 86 ALA A CA 1
ATOM 681 C C . ALA A 1 86 ? 5.215 -7.211 -14.405 1.00 79.94 86 ALA A C 1
ATOM 683 O O . ALA A 1 86 ? 5.202 -6.034 -14.768 1.00 79.94 86 ALA A O 1
ATOM 684 N N . LEU A 1 87 ? 5.061 -7.542 -13.119 1.00 81.56 87 LEU A N 1
ATOM 685 C CA . LEU A 1 87 ? 4.838 -6.552 -12.064 1.00 81.56 87 LEU A CA 1
ATOM 686 C C . LEU A 1 87 ? 6.008 -5.568 -11.936 1.00 81.56 87 LEU A C 1
ATOM 688 O O . LEU A 1 87 ? 5.772 -4.381 -11.700 1.00 81.56 87 LEU A O 1
ATOM 692 N N . ARG A 1 88 ? 7.260 -6.020 -12.112 1.00 82.56 88 ARG A N 1
ATOM 693 C CA . ARG A 1 88 ? 8.448 -5.144 -12.106 1.00 82.56 88 ARG A CA 1
ATOM 694 C C . ARG A 1 88 ? 8.422 -4.098 -13.223 1.00 82.56 88 ARG A C 1
ATOM 696 O O . ARG A 1 88 ? 8.963 -3.013 -13.024 1.00 82.56 88 ARG A O 1
ATOM 703 N N . ARG A 1 89 ? 7.787 -4.389 -14.362 1.00 85.06 89 ARG A N 1
ATOM 704 C CA . ARG A 1 89 ? 7.669 -3.456 -15.498 1.00 85.06 89 ARG A CA 1
ATOM 705 C C . ARG A 1 89 ? 6.597 -2.387 -15.295 1.00 85.06 89 ARG A C 1
ATOM 707 O O . ARG A 1 89 ? 6.670 -1.335 -15.920 1.00 85.06 89 ARG A O 1
ATOM 714 N N . LEU A 1 90 ? 5.628 -2.628 -14.412 1.00 87.19 90 LEU A N 1
ATOM 715 C CA . LEU A 1 90 ? 4.613 -1.633 -14.081 1.00 87.19 90 LEU A CA 1
ATOM 716 C C . LEU A 1 90 ? 5.218 -0.481 -13.280 1.00 87.19 90 LEU A C 1
ATOM 718 O O . LEU A 1 90 ? 6.015 -0.700 -12.358 1.00 87.19 90 LEU A O 1
ATOM 722 N N . ALA A 1 91 ? 4.766 0.739 -13.577 1.00 89.31 91 ALA A N 1
ATOM 723 C CA . ALA A 1 91 ? 5.062 1.887 -12.735 1.00 89.31 91 ALA A CA 1
ATOM 724 C C . ALA A 1 91 ? 4.503 1.655 -11.312 1.00 89.31 91 ALA A C 1
ATOM 726 O O . ALA A 1 91 ? 3.464 0.997 -11.164 1.00 89.31 91 ALA A O 1
ATOM 727 N N . PRO A 1 92 ? 5.156 2.187 -10.257 1.00 88.69 92 PRO A N 1
ATOM 728 C CA . PRO A 1 92 ? 4.822 1.869 -8.864 1.00 88.69 92 PRO A CA 1
ATOM 729 C C . PRO A 1 92 ? 3.341 2.047 -8.514 1.00 88.69 92 PRO A C 1
ATOM 731 O O . PRO A 1 92 ? 2.770 1.240 -7.787 1.00 88.69 92 PRO A O 1
ATOM 734 N N . GLU A 1 93 ? 2.713 3.075 -9.081 1.00 91.12 93 GLU A N 1
ATOM 735 C CA . GLU A 1 93 ? 1.312 3.431 -8.853 1.00 91.12 93 GLU A CA 1
ATOM 736 C C . GLU A 1 93 ? 0.315 2.410 -9.419 1.00 91.12 93 GLU A C 1
ATOM 738 O O . GLU A 1 93 ? -0.740 2.191 -8.823 1.00 91.12 93 GLU A O 1
ATOM 743 N N . HIS A 1 94 ? 0.650 1.779 -10.548 1.00 93.38 94 HIS A N 1
ATOM 744 C CA . HIS A 1 94 ? -0.147 0.712 -11.158 1.00 93.38 94 HIS A CA 1
ATOM 745 C C . HIS A 1 94 ? 0.102 -0.615 -10.445 1.00 93.38 94 HIS A C 1
ATOM 747 O O . HIS A 1 94 ? -0.831 -1.317 -10.063 1.00 93.38 94 HIS A O 1
ATOM 753 N N . ARG A 1 95 ? 1.375 -0.925 -10.176 1.00 93.50 95 ARG A N 1
ATOM 754 C CA . ARG A 1 95 ? 1.770 -2.127 -9.435 1.00 93.50 95 ARG A CA 1
ATOM 755 C C . ARG A 1 95 ? 1.064 -2.218 -8.087 1.00 93.50 95 ARG A C 1
ATOM 757 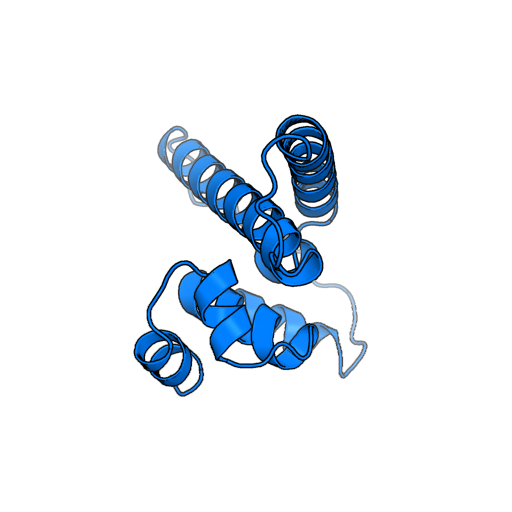O O . ARG A 1 95 ? 0.592 -3.285 -7.714 1.00 93.50 95 ARG A O 1
ATOM 764 N N . GLU A 1 96 ? 0.998 -1.108 -7.361 1.00 93.69 96 GLU A N 1
ATOM 765 C CA . GLU A 1 96 ? 0.348 -1.045 -6.059 1.00 93.69 96 GLU A CA 1
ATOM 766 C C . GLU A 1 96 ? -1.124 -1.468 -6.119 1.00 93.69 96 GLU A C 1
ATOM 768 O O . GLU A 1 96 ? -1.525 -2.353 -5.365 1.00 93.69 96 GLU A O 1
ATOM 773 N N . VAL A 1 97 ? -1.916 -0.894 -7.031 1.00 95.81 97 VAL A N 1
ATOM 774 C CA . VAL A 1 97 ? -3.347 -1.229 -7.123 1.00 95.81 97 VAL A CA 1
ATOM 775 C C . VAL A 1 97 ? -3.574 -2.665 -7.592 1.00 95.81 97 VAL A C 1
ATOM 777 O O . VAL A 1 97 ? -4.478 -3.324 -7.085 1.00 95.81 97 VAL A O 1
ATOM 780 N N . ILE A 1 98 ? -2.721 -3.184 -8.482 1.00 93.88 98 ILE A N 1
ATOM 781 C CA . ILE A 1 98 ? -2.781 -4.577 -8.943 1.00 93.88 98 ILE A CA 1
ATOM 782 C C . ILE A 1 98 ? -2.490 -5.541 -7.788 1.00 93.88 98 ILE A C 1
ATOM 784 O O . ILE A 1 98 ? -3.232 -6.498 -7.583 1.00 93.88 98 ILE A O 1
ATOM 788 N N . VAL A 1 99 ? -1.446 -5.281 -6.995 1.00 91.56 99 VAL A N 1
ATOM 789 C CA . VAL A 1 99 ? -1.098 -6.124 -5.840 1.00 91.56 99 VAL A CA 1
ATOM 790 C C . VAL A 1 99 ? -2.174 -6.046 -4.754 1.00 91.56 99 VAL A C 1
ATOM 792 O O . VAL A 1 99 ? -2.485 -7.046 -4.117 1.00 91.56 99 VAL A O 1
ATOM 795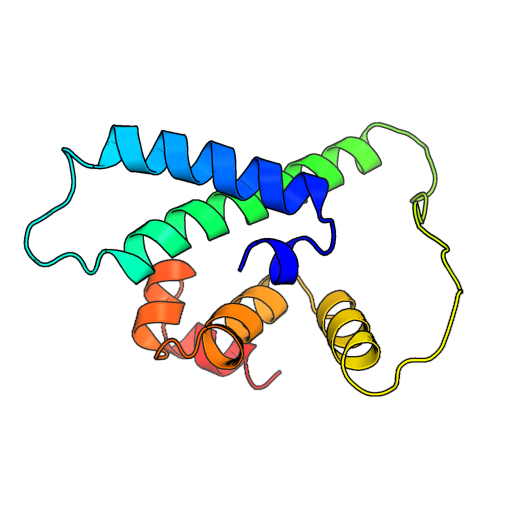 N N . LEU A 1 100 ? -2.760 -4.878 -4.510 1.00 92.50 100 LEU A N 1
ATOM 796 C CA . LEU A 1 100 ? -3.823 -4.756 -3.514 1.00 92.50 100 LEU A CA 1
ATOM 797 C C . LEU A 1 100 ? -5.100 -5.483 -3.956 1.00 92.50 100 LEU A C 1
ATOM 799 O O . LEU A 1 100 ? -5.681 -6.209 -3.157 1.00 92.50 100 LEU A O 1
ATOM 803 N N . HIS A 1 101 ? -5.513 -5.328 -5.213 1.00 94.31 101 HIS A N 1
ATOM 804 C CA . HIS A 1 101 ? -6.768 -5.902 -5.688 1.00 94.31 101 HIS A CA 1
ATOM 805 C C . HIS A 1 101 ? -6.661 -7.398 -6.005 1.00 94.31 101 HIS A C 1
ATOM 807 O O . HIS A 1 101 ? -7.437 -8.180 -5.477 1.00 94.31 101 HIS A O 1
ATOM 813 N N . TYR A 1 102 ? -5.691 -7.807 -6.827 1.00 89.50 102 TYR A N 1
ATOM 814 C CA . TYR A 1 102 ? -5.633 -9.174 -7.362 1.00 89.50 102 TYR A CA 1
ATOM 815 C C . TYR A 1 102 ? -4.819 -10.153 -6.516 1.00 89.50 102 TYR A C 1
ATOM 817 O O . TYR A 1 102 ? -4.997 -11.356 -6.642 1.00 89.50 102 TYR A O 1
ATOM 825 N N . TYR A 1 103 ? -3.887 -9.665 -5.691 1.00 85.56 103 TYR A N 1
ATOM 826 C CA . TYR A 1 103 ? -3.059 -10.543 -4.850 1.00 85.56 103 TYR A CA 1
ATOM 827 C C . TYR A 1 103 ? -3.536 -10.631 -3.408 1.00 85.56 103 TYR A C 1
ATOM 829 O O . TYR A 1 103 ? -3.209 -11.588 -2.713 1.00 85.56 103 TYR A O 1
ATOM 837 N N . LEU A 1 104 ? -4.200 -9.587 -2.918 1.00 87.50 104 LEU A N 1
ATOM 838 C CA . LEU A 1 104 ? -4.728 -9.550 -1.558 1.00 87.50 104 LEU A CA 1
ATOM 839 C C . LEU A 1 104 ? -6.255 -9.620 -1.537 1.00 87.50 104 LEU A C 1
ATOM 841 O O . LEU A 1 104 ? -6.824 -9.533 -0.450 1.00 87.50 104 LEU A O 1
ATOM 845 N N . ASP A 1 105 ? -6.892 -9.770 -2.700 1.00 90.44 105 ASP A N 1
ATOM 846 C CA . ASP A 1 105 ? -8.344 -9.873 -2.862 1.00 90.44 105 ASP A CA 1
ATOM 847 C C . ASP A 1 105 ? -9.101 -8.749 -2.143 1.00 90.44 105 ASP A C 1
ATOM 849 O O . ASP A 1 105 ? -10.146 -8.966 -1.528 1.00 90.44 105 ASP A O 1
ATOM 853 N N . LEU A 1 106 ? -8.543 -7.532 -2.165 1.00 92.06 106 LEU A N 1
ATOM 854 C CA . LEU A 1 106 ? -9.200 -6.384 -1.550 1.00 92.06 106 LEU A CA 1
ATOM 855 C C . LEU A 1 106 ? -10.259 -5.810 -2.498 1.00 92.06 106 LEU A C 1
ATOM 857 O O . LEU A 1 106 ? -9.979 -5.625 -3.692 1.00 92.06 106 LEU A O 1
ATOM 861 N N . PRO A 1 107 ? -11.447 -5.448 -1.988 1.00 94.75 107 PRO A N 1
ATOM 862 C CA . PRO A 1 107 ? -12.431 -4.716 -2.768 1.00 94.75 107 PRO A CA 1
ATOM 863 C C . PRO A 1 107 ? -11.918 -3.302 -3.099 1.00 94.75 107 PRO A C 1
ATOM 865 O O . PRO A 1 107 ? -11.015 -2.762 -2.458 1.00 94.75 107 PRO A O 1
ATOM 868 N N . LEU A 1 108 ? -12.449 -2.699 -4.168 1.00 95.19 108 LEU A N 1
ATOM 869 C CA . LEU A 1 108 ? -11.888 -1.470 -4.752 1.00 95.19 108 LEU A CA 1
ATOM 870 C C . LEU A 1 108 ? -11.899 -0.261 -3.799 1.00 95.19 108 LEU A C 1
ATOM 872 O O . LEU A 1 108 ? -11.063 0.633 -3.929 1.00 95.19 108 LEU A O 1
ATOM 876 N N . ASP A 1 109 ? -12.845 -0.218 -2.870 1.00 95.06 109 ASP A N 1
ATOM 877 C CA . ASP A 1 109 ? -12.950 0.768 -1.795 1.00 95.06 109 ASP A CA 1
ATOM 878 C C . ASP A 1 109 ? -11.843 0.604 -0.743 1.00 95.06 109 ASP A C 1
ATOM 880 O O . ASP A 1 109 ? -11.212 1.593 -0.365 1.00 95.06 109 ASP A O 1
ATOM 884 N N . GLU A 1 110 ? -11.514 -0.626 -0.346 1.00 93.62 110 GLU A N 1
ATOM 885 C CA . GLU A 1 110 ? -10.359 -0.896 0.516 1.00 93.62 110 GLU A CA 1
ATOM 886 C C . GLU A 1 110 ? -9.037 -0.591 -0.194 1.00 93.62 110 GLU A C 1
ATOM 888 O O . GLU A 1 110 ? -8.141 0.014 0.399 1.00 93.62 110 GLU A O 1
ATOM 893 N N . VAL A 1 111 ? -8.916 -0.937 -1.482 1.00 95.31 111 VAL A N 1
ATOM 894 C CA . VAL A 1 111 ? -7.747 -0.564 -2.296 1.00 95.31 111 VAL A CA 1
ATOM 895 C C . VAL A 1 111 ? -7.585 0.955 -2.317 1.00 95.31 111 VAL A C 1
ATOM 897 O O . VAL A 1 111 ? -6.481 1.452 -2.109 1.00 95.31 111 VAL A O 1
ATOM 900 N N . ALA A 1 112 ? -8.673 1.700 -2.525 1.00 95.00 112 ALA A N 1
ATOM 901 C CA . ALA A 1 112 ? -8.674 3.160 -2.498 1.00 95.00 112 ALA A CA 1
ATOM 902 C C . ALA A 1 112 ? -8.237 3.715 -1.134 1.00 95.00 112 ALA A C 1
ATOM 904 O O . ALA A 1 112 ? -7.402 4.621 -1.081 1.00 95.00 112 ALA A O 1
ATOM 905 N N . ALA A 1 113 ? -8.735 3.136 -0.037 1.00 93.56 113 ALA A N 1
ATOM 906 C CA . ALA A 1 113 ? -8.361 3.525 1.320 1.00 93.56 113 ALA A CA 1
ATOM 907 C C . ALA A 1 113 ? -6.868 3.285 1.606 1.00 93.56 113 ALA A C 1
ATOM 909 O O . ALA A 1 113 ? -6.186 4.168 2.126 1.00 93.56 113 ALA A O 1
ATOM 910 N N . VAL A 1 114 ? -6.336 2.123 1.216 1.00 93.81 114 VAL A N 1
ATOM 911 C CA . VAL A 1 114 ? -4.910 1.782 1.363 1.00 93.81 114 VAL A CA 1
ATOM 912 C C . VAL A 1 114 ? -4.030 2.665 0.471 1.00 93.81 114 VAL A C 1
ATOM 914 O O . VAL A 1 114 ? -2.958 3.123 0.883 1.00 93.81 114 VAL A O 1
ATOM 917 N N . ALA A 1 115 ? -4.473 2.905 -0.763 1.00 93.06 115 ALA A N 1
ATOM 918 C CA . ALA A 1 115 ? -3.727 3.662 -1.756 1.00 93.06 115 ALA A CA 1
ATOM 919 C C . ALA A 1 115 ? -3.798 5.187 -1.541 1.00 93.06 115 ALA A C 1
ATOM 921 O O . ALA A 1 115 ? -2.951 5.916 -2.054 1.00 93.06 115 ALA A O 1
ATOM 922 N N . GLY A 1 116 ? -4.776 5.674 -0.770 1.00 93.62 116 GLY A N 1
ATOM 923 C CA . GLY A 1 116 ? -4.992 7.100 -0.522 1.00 93.62 116 GLY A CA 1
ATOM 924 C C . GLY A 1 116 ? -5.480 7.867 -1.755 1.00 93.62 116 GLY A C 1
ATOM 925 O O . GLY A 1 116 ? -5.151 9.041 -1.913 1.00 93.62 116 GLY A O 1
ATOM 926 N N . ILE A 1 117 ? -6.225 7.208 -2.648 1.00 95.69 117 ILE A N 1
ATOM 927 C CA . ILE A 1 117 ? -6.720 7.771 -3.917 1.00 95.69 117 ILE A CA 1
ATOM 928 C C . ILE A 1 117 ? -8.212 7.462 -4.117 1.00 95.69 117 ILE A C 1
ATOM 930 O O . ILE A 1 117 ? -8.711 6.502 -3.537 1.00 95.69 117 ILE A O 1
ATOM 934 N N . PRO A 1 118 ? -8.944 8.214 -4.962 1.00 97.06 118 PRO A N 1
ATOM 935 C CA . PRO A 1 118 ? -10.342 7.907 -5.270 1.00 97.06 118 PRO A CA 1
ATOM 936 C C . PRO A 1 118 ? -10.528 6.530 -5.930 1.00 97.06 118 PRO A C 1
ATOM 938 O O . PRO A 1 118 ? -9.721 6.124 -6.767 1.00 97.06 118 PRO A O 1
ATOM 941 N N . VAL A 1 119 ? -11.655 5.857 -5.658 1.00 96.81 119 VAL A N 1
ATOM 942 C CA . VAL A 1 119 ? -12.014 4.559 -6.278 1.00 96.81 119 VAL A CA 1
ATOM 943 C C . VAL A 1 119 ? -12.013 4.631 -7.812 1.00 96.81 119 VAL A C 1
ATOM 945 O O . VAL A 1 119 ? -11.581 3.695 -8.483 1.00 96.81 119 VAL A O 1
ATOM 948 N N . GLY A 1 120 ? -12.438 5.759 -8.394 1.00 96.19 120 GLY A N 1
ATOM 949 C CA . GLY A 1 120 ? -12.363 5.979 -9.845 1.00 96.19 120 GLY A CA 1
ATOM 950 C C . GLY A 1 120 ? -10.927 5.929 -10.386 1.00 96.19 120 GLY A C 1
ATOM 951 O O . GLY A 1 120 ? -10.680 5.352 -11.445 1.00 96.19 120 GLY A O 1
ATOM 952 N N . THR A 1 121 ? -9.962 6.449 -9.623 1.00 96.62 121 THR A N 1
ATOM 953 C CA . THR A 1 121 ? -8.533 6.392 -9.956 1.00 96.62 121 THR A CA 1
ATOM 954 C C . THR A 1 121 ? -7.994 4.969 -9.851 1.00 96.62 121 THR A C 1
ATOM 956 O O . THR A 1 121 ? -7.211 4.562 -10.705 1.00 96.62 121 THR A O 1
ATOM 959 N N . VAL A 1 122 ? -8.445 4.187 -8.862 1.00 96.44 122 VAL A N 1
ATOM 960 C CA . VAL A 1 122 ? -8.097 2.759 -8.750 1.00 96.44 122 VAL A CA 1
ATOM 961 C C . VAL A 1 122 ? -8.530 2.004 -10.008 1.00 96.44 122 VAL A C 1
ATOM 963 O O . VAL A 1 122 ? -7.704 1.343 -10.633 1.00 96.44 122 VAL A O 1
ATOM 966 N N . LYS A 1 123 ? -9.789 2.166 -10.438 1.00 94.25 123 LYS A N 1
ATOM 967 C CA . LYS A 1 123 ? -10.321 1.525 -11.657 1.00 94.25 123 LYS A CA 1
ATOM 968 C C . LYS A 1 123 ? -9.507 1.886 -12.902 1.00 94.25 123 LYS A C 1
ATOM 970 O O . LYS A 1 123 ? -9.140 1.007 -13.674 1.00 94.25 123 LYS A O 1
ATOM 975 N N . SER A 1 124 ? -9.186 3.170 -13.067 1.00 96.19 124 SER A N 1
ATOM 976 C CA . SER A 1 124 ? -8.362 3.655 -14.182 1.00 96.19 12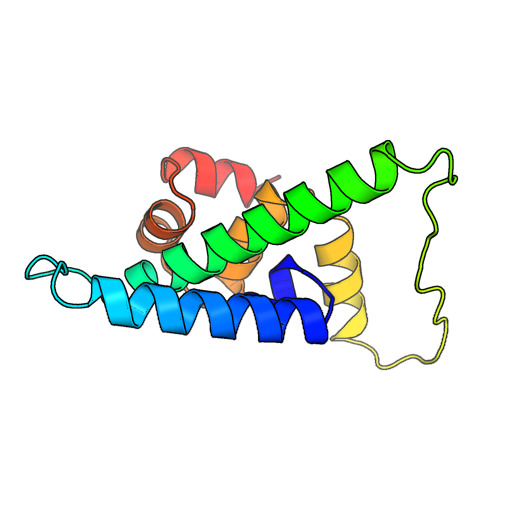4 SER A CA 1
ATOM 977 C C . SER A 1 124 ? -6.950 3.055 -14.180 1.00 96.19 124 SER A C 1
ATOM 979 O O . SER A 1 124 ? -6.428 2.706 -15.234 1.00 96.19 124 SER A O 1
ATOM 981 N N . ARG A 1 125 ? -6.337 2.889 -13.000 1.00 94.44 125 ARG A N 1
ATOM 982 C CA . ARG A 1 125 ? -4.993 2.306 -12.859 1.00 94.44 125 ARG A CA 1
ATOM 983 C C . ARG A 1 125 ? -4.950 0.793 -13.063 1.00 94.44 125 ARG A C 1
ATOM 985 O O . ARG A 1 125 ? -3.899 0.300 -13.451 1.00 94.44 125 ARG A O 1
ATOM 992 N N . ILE A 1 126 ? -6.047 0.084 -12.798 1.00 92.69 126 ILE A N 1
ATOM 993 C CA . ILE A 1 126 ? -6.170 -1.358 -13.063 1.00 92.69 126 ILE A CA 1
ATOM 994 C C . ILE A 1 126 ? -6.327 -1.636 -14.564 1.00 92.69 126 ILE A C 1
ATOM 996 O O . ILE A 1 126 ? -5.800 -2.623 -15.061 1.00 92.69 126 ILE A O 1
ATOM 1000 N N . ASN A 1 127 ? -7.045 -0.774 -15.286 1.00 87.75 127 ASN A N 1
ATOM 1001 C CA . ASN A 1 127 ? -7.406 -0.998 -16.688 1.00 87.75 127 ASN A CA 1
ATOM 1002 C C . ASN A 1 127 ? -6.400 -0.416 -17.707 1.00 87.75 127 ASN A C 1
ATOM 1004 O O . ASN A 1 127 ? -6.737 -0.271 -18.881 1.00 87.75 127 ASN A O 1
ATOM 1008 N N . ARG A 1 128 ? -5.210 -0.009 -17.258 1.00 73.62 128 ARG A N 1
ATOM 1009 C CA . ARG A 1 128 ? -4.122 0.555 -18.072 1.00 73.62 128 ARG A CA 1
ATOM 1010 C C . ARG A 1 128 ? -2.892 -0.324 -17.956 1.00 73.62 128 ARG A C 1
ATOM 1012 O O . ARG A 1 128 ? -2.255 -0.537 -19.007 1.00 73.62 128 ARG A O 1
#

Radius of gyration: 16.1 Å; chains: 1; bounding box: 42×33×39 Å

Sequence (128 aa):
LAYGMLHDRQAAEDAVQEAAIRAWRKLNNLRPGTEMRPWFLGIVANQCRTTMRGRWWSVLRLDAPPSSAGFGFEDQIATGEDLRVALRRLAPEHREVIVLHYYLDLPLDEVAAVAGIPVGTVKSRINR

pLDDT: mean 82.21, std 17.97, range [34.41, 97.31]